Protein AF-A0AAW2H4G7-F1 (afdb_monomer_lite)

Structure (mmCIF, N/CA/C/O backbone):
data_AF-A0AAW2H4G7-F1
#
_entry.id   AF-A0AAW2H4G7-F1
#
loop_
_atom_site.group_PDB
_atom_site.id
_atom_site.type_symbol
_atom_site.label_atom_id
_atom_site.label_alt_id
_atom_site.label_comp_id
_atom_site.label_asym_id
_atom_site.label_entity_id
_atom_site.label_seq_id
_atom_site.pdbx_PDB_ins_code
_atom_site.Cartn_x
_atom_site.Cartn_y
_atom_site.Cartn_z
_atom_site.occupancy
_atom_site.B_iso_or_equiv
_atom_site.auth_seq_id
_atom_site.auth_comp_id
_atom_site.auth_asym_id
_atom_site.auth_atom_id
_atom_site.pdbx_PDB_model_num
ATOM 1 N N . MET A 1 1 ? 22.982 -0.862 8.449 1.00 48.66 1 MET A N 1
ATOM 2 C CA . MET A 1 1 ? 21.928 -1.208 9.430 1.00 48.66 1 MET A CA 1
ATOM 3 C C . MET A 1 1 ? 22.312 -0.827 10.862 1.00 48.66 1 MET A C 1
ATOM 5 O O . MET A 1 1 ? 21.452 -0.355 11.585 1.00 48.66 1 MET A O 1
ATOM 9 N N . THR A 1 2 ? 23.584 -0.927 11.262 1.00 47.47 2 THR A N 1
ATOM 10 C CA . THR A 1 2 ? 24.055 -0.659 12.640 1.00 47.47 2 THR A CA 1
ATOM 11 C C . THR A 1 2 ? 24.054 0.817 13.071 1.00 47.47 2 THR A C 1
ATOM 13 O O . THR A 1 2 ? 23.818 1.109 14.237 1.00 47.47 2 THR A O 1
ATOM 16 N N . LYS A 1 3 ? 24.230 1.768 12.142 1.00 57.94 3 LYS A N 1
ATOM 17 C CA . LYS A 1 3 ? 24.343 3.209 12.466 1.00 57.94 3 LYS A CA 1
ATOM 18 C C . LYS A 1 3 ? 23.080 3.834 13.080 1.00 57.94 3 LYS A C 1
ATOM 20 O O . LYS A 1 3 ? 23.180 4.789 13.837 1.00 57.94 3 LYS A O 1
ATOM 25 N N . SER A 1 4 ? 21.897 3.311 12.759 1.00 58.06 4 SER A N 1
ATOM 26 C CA . SER A 1 4 ? 20.617 3.819 13.282 1.00 58.06 4 SER A CA 1
ATOM 27 C C . SER A 1 4 ? 20.355 3.377 14.722 1.00 58.06 4 SER A C 1
ATOM 29 O O . SER A 1 4 ? 19.669 4.076 15.456 1.00 58.06 4 SER A O 1
ATOM 31 N N . LEU A 1 5 ? 20.912 2.226 15.107 1.00 57.00 5 LEU A N 1
ATOM 32 C CA . LEU A 1 5 ? 20.807 1.667 16.454 1.00 57.00 5 LEU A CA 1
ATOM 33 C C . LEU A 1 5 ? 21.885 2.238 17.384 1.00 57.00 5 LEU A C 1
ATOM 35 O O . LEU A 1 5 ? 21.654 2.383 18.575 1.00 57.00 5 LEU A O 1
ATOM 39 N N . GLN A 1 6 ? 23.039 2.627 16.837 1.00 57.12 6 GLN A N 1
ATOM 40 C CA . GLN A 1 6 ? 24.179 3.114 17.620 1.00 57.12 6 GLN A CA 1
ATOM 41 C C . GLN A 1 6 ? 23.971 4.513 18.231 1.00 57.12 6 GLN A C 1
ATOM 43 O O . GLN A 1 6 ? 24.629 4.851 19.205 1.00 57.12 6 GLN A O 1
ATOM 48 N N . ASN A 1 7 ? 23.032 5.309 17.703 1.00 57.66 7 ASN A N 1
ATOM 49 C CA . ASN A 1 7 ? 22.658 6.616 18.269 1.00 57.66 7 ASN A CA 1
ATOM 50 C C . ASN A 1 7 ? 21.631 6.525 19.417 1.00 57.66 7 ASN A C 1
ATOM 52 O O . ASN A 1 7 ? 21.227 7.550 19.957 1.00 57.66 7 ASN A O 1
ATOM 56 N N . ILE A 1 8 ? 21.178 5.320 19.778 1.00 57.12 8 ILE A N 1
ATOM 57 C CA . ILE A 1 8 ? 20.153 5.075 20.806 1.00 57.12 8 ILE A CA 1
ATOM 58 C C . ILE A 1 8 ? 20.821 4.245 21.907 1.00 57.12 8 ILE A C 1
ATOM 60 O O . ILE A 1 8 ? 20.492 3.090 22.150 1.00 57.12 8 ILE A O 1
ATOM 64 N N . GLY A 1 9 ? 21.868 4.820 22.494 1.00 51.19 9 GLY A N 1
ATOM 65 C CA . GLY A 1 9 ? 22.803 4.125 23.375 1.00 51.19 9 GLY A CA 1
ATOM 66 C C . GLY A 1 9 ? 22.335 3.872 24.808 1.00 51.19 9 GLY A C 1
ATOM 67 O O . GLY A 1 9 ? 23.149 3.381 25.569 1.00 51.19 9 GLY A O 1
ATOM 68 N N . ASP A 1 10 ? 21.091 4.181 25.201 1.00 50.31 10 ASP A N 1
ATOM 69 C CA . ASP A 1 10 ? 20.697 4.039 26.621 1.00 50.31 10 ASP A CA 1
ATOM 70 C C . ASP A 1 10 ? 19.202 3.805 26.905 1.00 50.31 10 ASP A C 1
ATOM 72 O O . ASP A 1 10 ? 18.758 3.821 28.051 1.00 50.31 10 ASP A O 1
ATOM 76 N N . ALA A 1 11 ? 18.379 3.557 25.884 1.00 53.19 11 ALA A N 1
ATOM 77 C CA . ALA A 1 11 ? 16.954 3.313 26.088 1.00 53.19 11 ALA A CA 1
ATOM 78 C C . ALA A 1 11 ? 16.537 2.018 25.398 1.00 53.19 11 ALA A C 1
ATOM 80 O O . ALA A 1 11 ? 16.498 1.939 24.171 1.00 53.19 11 ALA A O 1
ATOM 81 N N . VAL A 1 12 ? 16.204 1.010 26.209 1.00 60.19 12 VAL A N 1
ATOM 82 C CA . VAL A 1 12 ? 15.519 -0.220 25.797 1.00 60.19 12 VAL A CA 1
ATOM 83 C C . VAL A 1 12 ? 14.429 0.135 24.782 1.00 60.19 12 VAL A C 1
ATOM 85 O O . VAL A 1 12 ? 13.455 0.815 25.113 1.00 60.19 12 VAL A O 1
ATOM 88 N N . VAL A 1 13 ? 14.613 -0.293 23.530 1.00 60.06 13 VAL A N 1
ATOM 89 C CA . VAL A 1 13 ? 13.662 -0.050 22.440 1.00 60.06 13 VAL A CA 1
ATOM 90 C C . VAL A 1 13 ? 12.380 -0.813 22.768 1.00 60.06 13 VAL A C 1
ATOM 92 O O . VAL A 1 13 ? 12.286 -2.015 22.542 1.00 60.06 13 VAL A O 1
ATOM 95 N N . LYS A 1 14 ? 11.394 -0.113 23.340 1.00 62.28 14 LYS A N 1
ATOM 96 C CA . LYS A 1 14 ? 10.106 -0.688 23.758 1.00 62.28 14 LYS A CA 1
ATOM 97 C C . LYS A 1 14 ? 9.202 -1.109 22.591 1.00 62.28 14 LYS A C 1
ATOM 99 O O . LYS A 1 14 ? 8.210 -1.781 22.843 1.00 62.28 14 LYS A O 1
ATOM 104 N N . ASP A 1 15 ? 9.523 -0.758 21.341 1.00 66.94 15 ASP A N 1
ATOM 105 C CA . ASP A 1 15 ? 8.715 -1.160 20.183 1.00 66.94 15 ASP A CA 1
ATOM 106 C C . ASP A 1 15 ? 9.544 -1.305 18.889 1.00 66.94 15 ASP A C 1
ATOM 108 O O . ASP A 1 15 ? 9.965 -0.321 18.275 1.00 66.94 15 ASP A O 1
ATOM 112 N N . LEU A 1 16 ? 9.785 -2.554 18.465 1.00 82.69 16 LEU A N 1
ATOM 113 C CA . LEU A 1 16 ? 10.461 -2.890 17.200 1.00 82.69 16 LEU A CA 1
ATOM 114 C C . LEU A 1 16 ? 9.515 -2.858 15.991 1.00 82.69 16 LEU A C 1
ATOM 116 O O . LEU A 1 16 ? 9.973 -2.807 14.845 1.00 82.69 16 LEU A O 1
ATOM 120 N N . THR A 1 17 ? 8.204 -2.879 16.220 1.00 82.38 17 THR A N 1
ATOM 121 C CA . THR A 1 17 ? 7.181 -2.951 15.172 1.00 82.38 17 THR A CA 1
ATOM 122 C C . THR A 1 17 ? 7.332 -1.860 14.108 1.00 82.38 17 THR A C 1
ATOM 124 O O . THR A 1 17 ? 7.348 -2.189 12.913 1.00 82.38 17 THR A O 1
ATOM 127 N N . PRO A 1 18 ? 7.500 -0.564 14.459 1.00 81.00 18 PRO A N 1
ATOM 128 C CA . PRO A 1 18 ? 7.634 0.474 13.448 1.00 81.00 18 PRO A CA 1
ATOM 129 C C . PRO A 1 18 ? 8.929 0.356 12.639 1.00 81.00 18 PRO A C 1
ATOM 131 O O . PRO A 1 18 ? 8.917 0.694 11.454 1.00 81.00 18 PRO A O 1
ATOM 134 N N . PHE A 1 19 ? 10.007 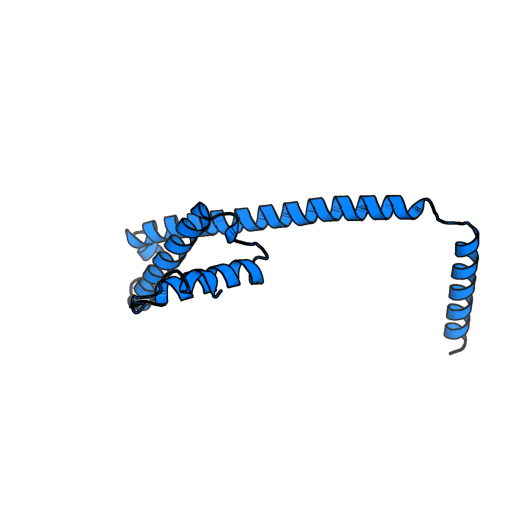-0.142 13.246 1.00 83.56 19 PHE A N 1
ATOM 135 C CA . PHE A 1 19 ? 11.292 -0.344 12.580 1.00 83.56 19 PHE A CA 1
ATOM 136 C C . PHE A 1 19 ? 11.215 -1.480 11.555 1.00 83.56 19 PHE A C 1
ATOM 138 O O . PHE A 1 19 ? 11.567 -1.291 10.389 1.00 83.56 19 PHE A O 1
ATOM 145 N N . ILE A 1 20 ? 10.685 -2.636 11.965 1.00 85.81 20 ILE A N 1
ATOM 146 C CA . ILE A 1 20 ? 10.527 -3.804 11.089 1.00 85.81 20 ILE A CA 1
ATOM 147 C C . ILE A 1 20 ? 9.574 -3.473 9.939 1.00 85.81 20 ILE A C 1
ATOM 149 O O . ILE A 1 20 ? 9.886 -3.762 8.784 1.00 85.81 20 ILE A O 1
ATOM 153 N N . SER A 1 21 ? 8.444 -2.820 10.226 1.00 85.31 21 SER A N 1
ATOM 154 C CA . SER A 1 21 ? 7.464 -2.419 9.210 1.00 85.31 21 SER A CA 1
ATOM 155 C C . SER A 1 21 ? 8.070 -1.482 8.159 1.00 85.31 21 SER A C 1
ATOM 157 O O . SER A 1 21 ? 7.868 -1.692 6.963 1.00 85.31 21 SER A O 1
ATOM 159 N N . GLU A 1 22 ? 8.843 -0.475 8.581 1.00 84.44 22 GLU A N 1
ATOM 160 C CA . GLU A 1 22 ? 9.509 0.441 7.652 1.00 84.44 22 GLU A CA 1
ATOM 161 C C . GLU A 1 22 ? 10.544 -0.280 6.790 1.00 84.44 22 GLU A C 1
ATOM 163 O O . GLU A 1 22 ? 10.587 -0.082 5.573 1.00 84.44 22 GLU A O 1
ATOM 168 N N . HIS A 1 23 ? 11.372 -1.118 7.412 1.00 86.50 23 HIS A N 1
ATOM 169 C CA . HIS A 1 23 ? 12.419 -1.822 6.692 1.00 86.50 23 HIS A CA 1
ATOM 170 C C . HIS A 1 23 ? 11.835 -2.815 5.684 1.00 86.50 23 HIS A C 1
ATOM 172 O O . HIS A 1 23 ? 12.216 -2.788 4.519 1.00 86.50 23 HIS A O 1
ATOM 178 N N . THR A 1 24 ? 10.841 -3.601 6.102 1.00 89.50 24 THR A N 1
ATOM 179 C CA . THR A 1 24 ? 10.157 -4.587 5.252 1.00 89.50 24 THR A CA 1
ATOM 180 C C . THR A 1 24 ? 9.517 -3.926 4.035 1.00 89.50 24 THR A C 1
ATOM 182 O O . THR A 1 24 ? 9.695 -4.393 2.911 1.00 89.50 24 THR A O 1
ATOM 185 N N . LEU A 1 25 ? 8.812 -2.806 4.234 1.00 87.31 25 LEU A N 1
ATOM 186 C CA . LEU A 1 25 ? 8.172 -2.086 3.135 1.00 87.31 25 LEU A CA 1
ATOM 187 C C . LEU A 1 25 ? 9.206 -1.556 2.138 1.00 87.31 25 LEU A C 1
ATOM 189 O O . LEU A 1 25 ? 9.022 -1.699 0.931 1.00 87.31 25 LEU A O 1
ATOM 193 N N . ASN A 1 26 ? 10.309 -0.991 2.636 1.00 87.06 26 ASN A N 1
ATOM 194 C CA . ASN A 1 26 ? 11.400 -0.522 1.786 1.00 87.06 26 ASN A CA 1
ATOM 195 C C . ASN A 1 26 ? 12.036 -1.669 0.998 1.00 87.06 26 ASN A C 1
ATOM 197 O O . ASN A 1 26 ? 12.248 -1.510 -0.200 1.00 87.06 26 ASN A O 1
ATOM 201 N N . THR A 1 27 ? 12.272 -2.823 1.629 1.00 89.25 27 THR A N 1
ATOM 202 C CA . THR A 1 27 ? 12.803 -4.009 0.948 1.00 89.25 27 THR A CA 1
ATOM 203 C C . THR A 1 27 ? 11.868 -4.475 -0.160 1.00 89.25 27 THR A C 1
ATOM 205 O O . THR A 1 27 ? 12.339 -4.674 -1.268 1.00 89.25 27 THR A O 1
ATOM 208 N N . ILE A 1 28 ? 10.556 -4.583 0.078 1.00 88.44 28 ILE A N 1
ATOM 209 C CA . ILE A 1 28 ? 9.588 -4.975 -0.964 1.00 88.44 28 ILE A CA 1
ATOM 210 C C . ILE A 1 28 ? 9.582 -3.964 -2.118 1.00 88.44 28 ILE A C 1
ATOM 212 O O . ILE A 1 28 ? 9.543 -4.351 -3.285 1.00 88.44 28 ILE A O 1
ATOM 216 N N . CYS A 1 29 ? 9.642 -2.665 -1.820 1.00 84.31 29 CYS A N 1
ATOM 217 C CA . CYS A 1 29 ? 9.704 -1.642 -2.863 1.00 84.31 29 CYS A CA 1
ATOM 218 C C . CYS A 1 29 ? 11.007 -1.726 -3.675 1.00 84.31 29 CYS A C 1
ATOM 220 O O . CYS A 1 29 ? 10.992 -1.602 -4.899 1.00 84.31 29 CYS A O 1
ATOM 222 N N . GLU A 1 30 ? 12.130 -1.986 -3.014 1.00 86.06 30 GLU A N 1
ATOM 223 C CA . GLU A 1 30 ? 13.426 -2.131 -3.671 1.00 86.06 30 GLU A CA 1
ATOM 224 C C . GLU A 1 30 ? 13.494 -3.418 -4.507 1.00 86.06 30 GLU A C 1
ATOM 226 O O . GLU A 1 30 ? 13.904 -3.358 -5.664 1.00 86.06 30 GLU A O 1
ATOM 231 N N . THR A 1 31 ? 13.038 -4.559 -3.981 1.00 89.19 31 THR A N 1
ATOM 232 C CA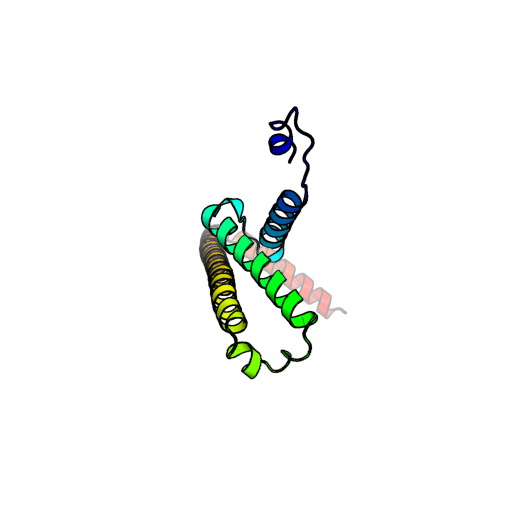 . THR A 1 31 ? 13.156 -5.867 -4.647 1.00 89.19 31 THR A CA 1
ATOM 233 C C . THR A 1 31 ? 12.064 -6.117 -5.683 1.00 89.19 31 THR A C 1
ATOM 235 O O . THR A 1 31 ? 12.373 -6.493 -6.810 1.00 89.19 31 THR A O 1
ATOM 238 N N . ALA A 1 32 ? 10.791 -5.896 -5.343 1.00 84.19 32 ALA A N 1
ATOM 239 C CA . ALA A 1 32 ? 9.676 -6.182 -6.244 1.00 84.19 32 ALA A CA 1
ATOM 240 C C . ALA A 1 32 ? 9.470 -5.055 -7.263 1.00 84.19 32 ALA A C 1
ATOM 242 O O . ALA A 1 32 ? 9.267 -5.304 -8.452 1.00 84.19 32 ALA A O 1
ATOM 243 N N . MET A 1 33 ? 9.534 -3.798 -6.809 1.00 84.38 33 MET A N 1
ATOM 244 C CA . MET A 1 33 ? 9.292 -2.645 -7.681 1.00 84.38 33 MET A CA 1
ATOM 245 C C . MET A 1 33 ? 10.566 -2.130 -8.365 1.00 84.38 33 MET A C 1
ATOM 247 O O . MET A 1 33 ? 10.468 -1.471 -9.404 1.00 84.38 33 MET A O 1
ATOM 251 N N . GLY A 1 34 ? 11.751 -2.503 -7.872 1.00 78.12 34 GLY A N 1
ATOM 252 C CA . GLY A 1 34 ? 13.032 -2.124 -8.472 1.00 78.12 34 GLY A CA 1
ATOM 253 C C . GLY A 1 34 ? 13.402 -0.659 -8.232 1.00 78.12 34 GLY A C 1
ATOM 254 O O . GLY A 1 34 ? 14.158 -0.086 -9.015 1.00 78.12 34 GLY A O 1
ATOM 255 N N . ILE A 1 35 ? 12.835 -0.025 -7.199 1.00 77.50 35 ILE A N 1
ATOM 256 C CA . ILE A 1 35 ? 13.017 1.405 -6.919 1.00 77.50 35 ILE A CA 1
ATOM 257 C C . ILE A 1 35 ? 13.414 1.646 -5.461 1.00 77.50 35 ILE A C 1
ATOM 259 O O . ILE A 1 35 ? 12.837 1.074 -4.539 1.00 77.50 35 ILE A O 1
ATOM 263 N N . SER A 1 36 ? 14.387 2.537 -5.231 1.00 76.06 36 SER A N 1
ATOM 264 C CA . SER A 1 36 ? 14.784 2.901 -3.866 1.00 76.06 36 SER A CA 1
ATOM 265 C C . SER A 1 36 ? 13.884 3.993 -3.301 1.00 76.06 36 SER A C 1
ATOM 267 O O . SER A 1 36 ? 13.973 5.169 -3.666 1.00 76.06 36 SER A O 1
ATOM 269 N N . LEU A 1 37 ? 13.055 3.596 -2.336 1.00 72.69 37 LEU A N 1
ATOM 270 C CA . LEU A 1 37 ? 12.131 4.478 -1.621 1.00 72.69 37 LEU A CA 1
ATOM 271 C C . LEU A 1 37 ? 12.833 5.555 -0.787 1.00 72.69 37 LEU A C 1
ATOM 273 O O . LEU A 1 37 ? 12.261 6.605 -0.493 1.00 72.69 37 LEU A O 1
ATOM 277 N N . ARG A 1 38 ? 14.119 5.339 -0.494 1.00 68.38 38 ARG A N 1
ATOM 278 C CA . ARG A 1 38 ? 14.988 6.259 0.248 1.00 68.38 38 ARG A CA 1
ATOM 279 C C . ARG A 1 38 ? 15.108 7.637 -0.413 1.00 68.38 38 ARG A C 1
ATOM 281 O O . ARG A 1 38 ? 15.356 8.620 0.285 1.00 68.38 38 ARG A O 1
ATOM 288 N N . ARG A 1 39 ? 14.892 7.723 -1.733 1.00 68.19 39 ARG A N 1
ATOM 289 C CA . ARG A 1 39 ? 14.887 8.984 -2.498 1.00 68.19 39 ARG A CA 1
ATOM 290 C C . ARG A 1 39 ? 13.633 9.837 -2.266 1.00 68.19 39 ARG A C 1
ATOM 292 O O . ARG A 1 39 ? 13.636 11.013 -2.607 1.00 68.19 39 ARG A O 1
ATOM 299 N N . MET A 1 40 ? 12.569 9.278 -1.682 1.00 69.69 40 MET A N 1
ATOM 300 C CA . MET A 1 40 ? 11.241 9.903 -1.614 1.00 69.69 40 MET A CA 1
ATOM 301 C C . MET A 1 40 ? 10.662 9.865 -0.190 1.00 69.69 40 MET A C 1
ATOM 303 O O . MET A 1 40 ? 9.567 9.354 0.036 1.00 69.69 40 MET A O 1
ATOM 307 N N . LYS A 1 41 ? 11.384 10.436 0.785 1.00 74.25 41 LYS A N 1
ATOM 308 C CA . LYS A 1 41 ? 11.043 10.358 2.224 1.00 74.25 41 LYS A CA 1
ATOM 309 C C . LYS A 1 41 ? 9.622 10.825 2.580 1.00 74.25 41 LYS A C 1
ATOM 311 O O . LYS A 1 41 ? 8.944 10.177 3.374 1.00 74.25 41 LYS A O 1
ATOM 316 N N . SER A 1 42 ? 9.150 11.936 2.007 1.00 75.69 42 SER A N 1
ATOM 317 C CA . SER A 1 42 ? 7.788 12.444 2.258 1.00 75.69 42 SER A CA 1
ATOM 318 C C . SER A 1 42 ? 6.721 11.493 1.707 1.00 75.69 42 SER A C 1
ATOM 320 O O . SER A 1 42 ? 5.738 11.183 2.380 1.00 75.69 42 SER A O 1
ATOM 322 N N . PHE A 1 43 ? 6.961 10.964 0.510 1.00 75.81 43 PHE A N 1
ATOM 323 C CA . PHE A 1 43 ? 6.075 10.030 -0.176 1.00 75.81 43 PHE A CA 1
ATOM 324 C C . PHE A 1 43 ? 6.037 8.658 0.515 1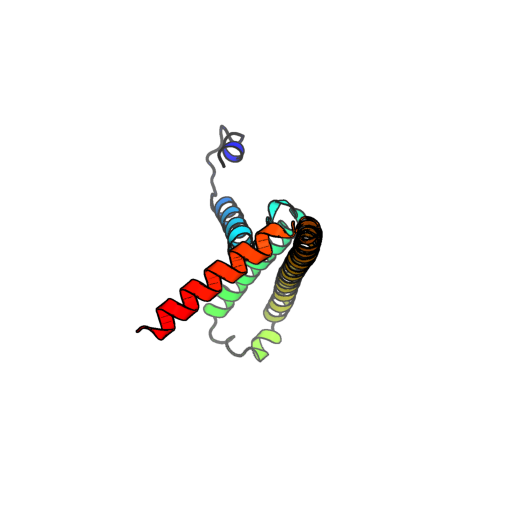.00 75.81 43 PHE A C 1
ATOM 326 O O . PHE A 1 43 ? 4.964 8.080 0.667 1.00 75.81 43 PHE A O 1
ATOM 333 N N . GLN A 1 44 ? 7.179 8.189 1.031 1.00 81.12 44 GLN A N 1
ATOM 334 C CA . GLN A 1 44 ? 7.301 6.967 1.831 1.00 81.12 44 GLN A CA 1
ATOM 335 C C . GLN A 1 44 ? 6.405 7.019 3.075 1.00 81.12 44 GLN A C 1
ATOM 337 O O . GLN A 1 44 ? 5.708 6.049 3.368 1.00 81.12 44 GLN A O 1
ATOM 342 N N . LYS A 1 45 ? 6.376 8.149 3.797 1.00 83.88 45 LYS A N 1
ATOM 343 C CA . LYS A 1 45 ? 5.537 8.295 4.999 1.00 83.88 45 LYS A CA 1
ATOM 344 C C . LYS A 1 45 ? 4.045 8.210 4.665 1.00 83.88 45 LYS A C 1
ATOM 346 O O . LYS A 1 45 ? 3.303 7.518 5.362 1.00 83.88 45 LYS A O 1
ATOM 351 N N . HIS A 1 46 ? 3.611 8.878 3.595 1.00 86.00 46 HIS A N 1
ATOM 352 C CA . HIS A 1 46 ? 2.218 8.825 3.141 1.00 86.00 46 HIS A CA 1
ATOM 353 C C . HIS A 1 46 ? 1.818 7.430 2.662 1.00 86.00 46 HIS A C 1
ATOM 355 O O . HIS A 1 46 ? 0.774 6.928 3.076 1.00 86.00 46 HIS A O 1
ATOM 361 N N . TYR A 1 47 ? 2.666 6.787 1.861 1.00 87.88 47 TYR A N 1
ATOM 362 C CA . TYR A 1 47 ? 2.445 5.425 1.385 1.00 87.88 47 TYR A CA 1
ATOM 363 C C . TYR A 1 47 ? 2.365 4.425 2.544 1.00 87.88 47 TYR A C 1
ATOM 365 O O . TYR A 1 47 ? 1.411 3.659 2.632 1.00 87.88 47 TYR A O 1
ATOM 373 N N . ARG A 1 48 ? 3.294 4.493 3.504 1.00 86.31 48 ARG A N 1
ATOM 374 C CA . ARG A 1 48 ? 3.286 3.626 4.690 1.00 86.31 48 ARG A CA 1
ATOM 375 C C . ARG A 1 48 ? 2.006 3.779 5.508 1.00 86.31 48 ARG A C 1
ATOM 377 O O . ARG A 1 48 ? 1.409 2.783 5.903 1.00 86.31 48 ARG A O 1
ATOM 384 N N . ASN A 1 49 ? 1.568 5.016 5.736 1.00 89.50 49 ASN A N 1
ATOM 385 C CA . ASN A 1 49 ? 0.317 5.282 6.443 1.00 89.50 49 ASN A CA 1
ATOM 386 C C . ASN A 1 49 ? -0.899 4.742 5.668 1.00 89.50 49 ASN A C 1
ATOM 388 O O . ASN A 1 49 ? -1.803 4.166 6.265 1.00 89.50 49 ASN A O 1
ATOM 392 N N . ALA A 1 50 ? -0.906 4.883 4.339 1.00 91.56 50 ALA A N 1
ATOM 393 C CA . ALA A 1 50 ? -1.952 4.335 3.480 1.00 91.56 50 ALA A CA 1
ATOM 394 C C . ALA A 1 50 ? -2.008 2.799 3.558 1.00 91.56 50 ALA A C 1
ATOM 396 O O . ALA A 1 50 ? -3.086 2.243 3.749 1.00 91.56 50 ALA A O 1
ATOM 397 N N . VAL A 1 51 ? -0.859 2.117 3.494 1.00 90.19 51 VAL A N 1
ATOM 398 C CA . VAL A 1 51 ? -0.770 0.653 3.639 1.00 90.19 51 VAL A CA 1
ATOM 399 C C . VAL A 1 51 ? -1.249 0.203 5.021 1.00 90.19 51 VAL A C 1
ATOM 401 O O . VAL A 1 51 ? -2.023 -0.746 5.112 1.00 90.19 51 VAL A O 1
ATOM 404 N N . HIS A 1 52 ? -0.851 0.900 6.090 1.00 91.00 52 HIS A N 1
ATOM 405 C CA . HIS A 1 52 ? -1.267 0.553 7.451 1.00 91.00 52 HIS A CA 1
ATOM 406 C C . HIS A 1 52 ? -2.787 0.671 7.635 1.00 91.00 52 HIS A C 1
ATOM 408 O O . HIS A 1 52 ? -3.435 -0.289 8.049 1.00 91.00 52 HIS A O 1
ATOM 414 N N . LYS A 1 53 ? -3.377 1.797 7.213 1.00 91.62 53 LYS A N 1
ATOM 415 C CA . LYS A 1 53 ? -4.834 2.004 7.250 1.00 91.62 53 LYS A CA 1
ATOM 416 C C . LYS A 1 53 ? -5.599 1.028 6.359 1.00 91.62 53 LYS A C 1
ATOM 418 O O . LYS A 1 53 ? -6.687 0.589 6.718 1.00 91.62 53 LYS A O 1
ATOM 423 N N . MET A 1 54 ? -5.046 0.677 5.197 1.00 91.25 54 MET A N 1
ATOM 424 C CA . MET A 1 54 ? -5.631 -0.356 4.342 1.00 91.25 54 MET A CA 1
ATOM 425 C C . MET A 1 54 ? -5.644 -1.709 5.061 1.00 91.25 54 MET A C 1
ATOM 427 O O . MET A 1 54 ? -6.656 -2.401 5.023 1.00 91.25 54 MET A O 1
ATOM 431 N N . GLY A 1 55 ? -4.560 -2.058 5.761 1.00 89.75 55 GLY A N 1
ATOM 432 C CA . GLY A 1 55 ? -4.482 -3.257 6.596 1.00 89.75 55 GLY A CA 1
ATOM 433 C C . GLY A 1 55 ? -5.567 -3.289 7.674 1.00 89.75 55 GLY A C 1
ATOM 434 O O . GLY A 1 55 ? -6.293 -4.275 7.772 1.00 89.75 55 GLY A O 1
ATOM 435 N N . GLU A 1 56 ? -5.750 -2.194 8.416 1.00 90.38 56 GLU A N 1
ATOM 436 C CA . GLU A 1 56 ? -6.828 -2.071 9.411 1.00 90.38 56 GLU A CA 1
ATOM 437 C C . GLU A 1 56 ? -8.219 -2.268 8.793 1.00 90.38 56 GLU A C 1
ATOM 439 O O . GLU A 1 56 ? -9.055 -2.979 9.351 1.00 90.38 56 GLU A O 1
ATOM 444 N N . LEU A 1 57 ? -8.471 -1.679 7.618 1.00 89.00 57 LEU A N 1
ATOM 445 C CA . LEU A 1 57 ? -9.741 -1.823 6.901 1.00 89.00 57 LEU A CA 1
ATOM 446 C C . LEU A 1 57 ? -9.979 -3.255 6.411 1.00 89.00 57 LEU A C 1
ATOM 448 O O . LEU A 1 57 ? -11.104 -3.749 6.495 1.00 89.00 57 LEU A O 1
ATOM 452 N N . VAL A 1 58 ? -8.935 -3.931 5.927 1.00 87.81 58 VAL A N 1
ATOM 453 C CA . VAL A 1 58 ? -9.009 -5.338 5.511 1.00 87.81 58 VAL A CA 1
ATOM 454 C C . VAL A 1 58 ? -9.344 -6.216 6.708 1.00 87.81 58 VAL A C 1
ATOM 456 O O . VAL A 1 58 ? -10.284 -7.002 6.635 1.00 87.81 58 VAL A O 1
ATOM 459 N N . VAL A 1 59 ? -8.649 -6.034 7.831 1.00 89.69 59 VAL A N 1
ATOM 460 C CA . VAL A 1 59 ? -8.924 -6.769 9.073 1.00 89.69 59 VAL A CA 1
ATOM 461 C C . VAL A 1 59 ? -10.352 -6.493 9.560 1.00 89.69 59 VAL A C 1
ATOM 463 O O . VAL A 1 59 ? -11.095 -7.427 9.862 1.00 89.69 59 VAL A O 1
ATOM 466 N N . TYR A 1 60 ? -10.791 -5.233 9.540 1.00 86.50 60 TYR A N 1
ATOM 467 C CA . TYR A 1 60 ? -12.160 -4.843 9.886 1.00 86.50 60 TYR A CA 1
ATOM 468 C C . TYR A 1 60 ? -13.214 -5.534 9.005 1.00 86.50 60 TYR A C 1
ATOM 470 O O . TYR A 1 60 ? -14.252 -5.975 9.506 1.00 86.50 60 TYR A O 1
ATOM 478 N N . ARG A 1 61 ? -12.947 -5.656 7.699 1.00 83.56 61 ARG A N 1
ATOM 479 C CA . ARG A 1 61 ? -13.824 -6.343 6.742 1.00 83.56 61 ARG A CA 1
ATOM 480 C C . ARG A 1 61 ? -13.812 -7.862 6.941 1.00 83.56 61 ARG A C 1
ATOM 482 O O . ARG A 1 61 ? -14.865 -8.480 6.825 1.00 83.56 61 ARG A O 1
ATOM 489 N N . LEU A 1 62 ? -12.666 -8.455 7.283 1.00 84.31 62 LEU A N 1
ATOM 490 C CA . LEU A 1 62 ? -12.541 -9.893 7.549 1.00 84.31 62 LEU A CA 1
ATOM 491 C C . LEU A 1 62 ? -13.364 -10.329 8.768 1.00 84.31 62 LEU A C 1
ATOM 493 O O . LEU A 1 62 ? -14.049 -11.347 8.704 1.00 84.31 62 LEU A O 1
ATOM 497 N N . PHE A 1 63 ? -13.368 -9.538 9.845 1.00 84.81 63 PHE A N 1
ATOM 498 C CA . PHE A 1 63 ? -14.145 -9.851 11.051 1.00 84.81 63 PHE A CA 1
ATOM 499 C C . PHE A 1 63 ? -15.656 -9.614 10.906 1.00 84.81 63 PHE A C 1
ATOM 501 O O . PHE A 1 63 ? -16.434 -10.093 11.730 1.00 84.81 63 PHE A O 1
ATOM 508 N N . ARG A 1 64 ? -16.105 -8.888 9.874 1.00 81.06 64 ARG A N 1
ATOM 509 C CA . ARG A 1 64 ? -17.526 -8.574 9.660 1.00 81.06 64 ARG A CA 1
ATOM 510 C C . ARG A 1 64 ? -18.008 -9.104 8.317 1.00 81.06 64 ARG A C 1
ATOM 512 O O . ARG A 1 64 ? -18.119 -8.369 7.339 1.00 81.06 64 ARG A O 1
ATOM 519 N N . GLN A 1 65 ? -18.409 -10.372 8.313 1.00 75.62 65 GLN A N 1
ATOM 5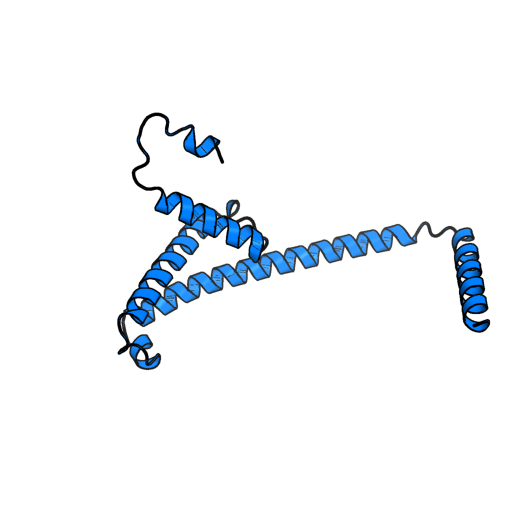20 C CA . GLN A 1 65 ? -18.955 -11.067 7.139 1.00 75.62 65 GLN A CA 1
ATOM 521 C C . GLN A 1 65 ? -20.180 -10.362 6.515 1.00 75.62 65 GLN A C 1
ATOM 523 O O . GLN A 1 65 ? -20.429 -10.503 5.322 1.00 75.62 65 GLN A O 1
ATOM 528 N N . TRP A 1 66 ? -20.907 -9.538 7.275 1.00 71.94 66 TRP A N 1
ATOM 529 C CA . TRP A 1 66 ? -22.048 -8.745 6.793 1.00 71.94 66 TRP A CA 1
ATOM 530 C C . TRP A 1 66 ? -21.656 -7.648 5.784 1.00 71.94 66 TRP A C 1
ATOM 532 O O . TRP A 1 66 ? -22.469 -7.252 4.955 1.00 71.94 66 TRP A O 1
ATOM 542 N N . LEU A 1 67 ? -20.400 -7.182 5.804 1.00 69.69 67 LEU A N 1
ATOM 543 C CA . LEU A 1 67 ? -19.850 -6.199 4.855 1.00 69.69 67 LEU A CA 1
ATOM 544 C C . LEU A 1 67 ? -19.260 -6.860 3.594 1.00 69.69 67 LEU A C 1
ATOM 546 O O . LEU A 1 67 ? -18.482 -6.239 2.872 1.00 69.69 67 LEU A O 1
ATOM 550 N N . ARG A 1 68 ? -19.614 -8.124 3.319 1.00 68.81 68 ARG A N 1
ATOM 551 C CA . ARG A 1 68 ? -19.136 -8.867 2.143 1.00 68.81 68 ARG A CA 1
ATOM 552 C C . ARG A 1 68 ? -19.665 -8.299 0.829 1.00 68.81 68 ARG A C 1
ATOM 554 O O . ARG A 1 68 ? -18.962 -8.372 -0.173 1.00 68.81 68 ARG A O 1
ATOM 561 N N . TYR A 1 69 ? -20.870 -7.729 0.834 1.00 78.19 69 TYR A N 1
ATOM 562 C CA . TYR A 1 69 ? -21.429 -7.071 -0.342 1.00 78.19 69 TYR A CA 1
ATOM 563 C C . TYR A 1 69 ? -20.721 -5.737 -0.579 1.00 78.19 69 TYR A C 1
ATOM 565 O O . TYR A 1 69 ? -20.914 -4.776 0.169 1.00 78.19 69 TYR A O 1
ATOM 573 N N . ASP A 1 70 ? -19.922 -5.676 -1.645 1.00 73.81 70 ASP A N 1
ATOM 574 C CA . ASP A 1 70 ? -19.099 -4.507 -1.959 1.00 73.81 70 ASP A CA 1
ATOM 575 C C . ASP A 1 70 ? -19.931 -3.225 -2.088 1.00 73.81 70 ASP A C 1
ATOM 577 O O . ASP A 1 70 ? -19.512 -2.176 -1.608 1.00 73.81 70 ASP A O 1
ATOM 581 N N . TRP A 1 71 ? -21.145 -3.296 -2.645 1.00 75.75 71 TRP A N 1
ATOM 582 C CA . TRP A 1 71 ? -22.023 -2.127 -2.761 1.00 75.75 71 TRP A CA 1
ATOM 583 C C . TRP A 1 71 ? -22.403 -1.536 -1.398 1.00 75.75 71 TRP A C 1
ATOM 585 O O . TRP A 1 71 ? -22.244 -0.333 -1.180 1.00 75.75 71 TRP A O 1
ATOM 595 N N . VAL A 1 72 ? -22.815 -2.390 -0.455 1.00 75.44 72 VAL A N 1
ATOM 596 C CA . VAL A 1 72 ? -23.139 -1.991 0.924 1.00 75.44 72 VAL A CA 1
ATOM 597 C C . VAL A 1 72 ? -21.910 -1.380 1.590 1.00 75.44 72 VAL A C 1
ATOM 599 O O . VAL A 1 72 ? -22.004 -0.348 2.254 1.00 75.44 72 VAL A O 1
ATOM 602 N N . PHE A 1 73 ? -20.735 -1.962 1.355 1.00 78.56 73 PHE A N 1
ATOM 603 C CA . PHE A 1 73 ? -19.481 -1.435 1.873 1.00 78.56 73 PHE A CA 1
ATOM 604 C C . PHE A 1 73 ? -19.145 -0.050 1.296 1.00 78.56 73 PHE A C 1
ATOM 606 O O . PHE A 1 73 ? -18.793 0.847 2.063 1.00 78.56 73 PHE A O 1
ATOM 613 N N . PHE A 1 74 ? -19.320 0.181 -0.009 1.00 79.06 74 PHE A N 1
ATOM 614 C CA . PHE A 1 74 ? -19.081 1.487 -0.642 1.00 79.06 74 PHE A CA 1
ATOM 615 C C . PHE A 1 74 ? -19.996 2.603 -0.121 1.00 79.06 74 PHE A C 1
ATOM 617 O O . PHE A 1 74 ? -19.591 3.769 -0.108 1.00 79.06 74 PHE A O 1
ATOM 624 N N . LEU A 1 75 ? -21.202 2.258 0.338 1.00 78.12 75 LEU A N 1
ATOM 625 C CA . LEU A 1 75 ? -22.130 3.195 0.976 1.00 78.12 75 LEU A CA 1
ATOM 626 C C . LEU A 1 75 ? -21.665 3.623 2.379 1.00 78.12 75 LEU A C 1
ATOM 628 O O . LEU A 1 75 ? -21.975 4.734 2.812 1.00 78.12 75 LEU A O 1
ATOM 632 N N . THR A 1 76 ? -20.875 2.798 3.072 1.00 82.44 76 THR A N 1
ATOM 633 C CA . THR A 1 76 ? -20.360 3.135 4.407 1.00 82.44 76 THR A CA 1
ATOM 634 C C . THR A 1 76 ? -19.252 4.195 4.373 1.00 82.44 76 THR A C 1
ATOM 636 O O . THR A 1 76 ? -18.487 4.321 3.414 1.00 82.44 76 THR A O 1
ATOM 639 N N . SER A 1 77 ? -19.099 4.930 5.482 1.00 84.12 77 SER A N 1
ATOM 640 C CA . SER A 1 77 ? -17.982 5.872 5.681 1.00 84.12 77 SER A CA 1
ATOM 641 C C . SER A 1 77 ? -16.613 5.193 5.496 1.00 84.12 77 SER A C 1
ATOM 643 O O . SER A 1 77 ? -15.705 5.757 4.882 1.00 84.12 77 SER A O 1
ATOM 645 N N . LYS A 1 78 ? -16.497 3.929 5.926 1.00 83.75 78 LYS A N 1
ATOM 646 C CA . LYS A 1 78 ? -15.277 3.122 5.793 1.00 83.75 78 LYS A CA 1
ATOM 647 C C . LYS A 1 78 ? -14.968 2.737 4.346 1.00 83.75 78 LYS A C 1
ATOM 649 O O . LYS A 1 78 ? -13.804 2.786 3.957 1.00 83.75 78 L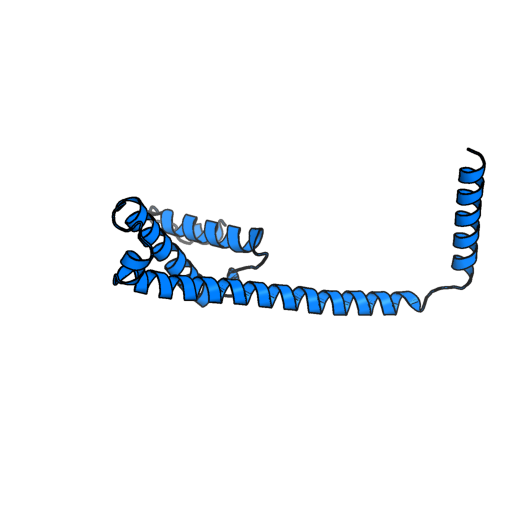YS A O 1
ATOM 654 N N . GLY A 1 79 ? -15.976 2.471 3.516 1.00 85.25 79 GLY A N 1
ATOM 655 C CA . GLY A 1 79 ? -15.771 2.273 2.077 1.00 85.25 79 GLY A CA 1
ATOM 656 C C . GLY A 1 79 ? -15.267 3.524 1.362 1.00 85.25 79 GLY A C 1
ATOM 657 O O . GLY A 1 79 ? -14.381 3.443 0.506 1.00 85.25 79 GLY A O 1
ATOM 658 N N . ARG A 1 80 ? -15.750 4.708 1.759 1.00 87.19 80 ARG A N 1
ATOM 659 C CA . ARG A 1 80 ? -15.233 5.988 1.239 1.00 87.19 80 ARG A CA 1
ATOM 660 C C . ARG A 1 80 ? -13.787 6.236 1.671 1.00 87.19 80 ARG A C 1
ATOM 662 O O . ARG A 1 80 ? -12.991 6.719 0.866 1.00 87.19 80 ARG A O 1
ATOM 669 N N . GLU A 1 81 ? -13.444 5.897 2.913 1.00 90.00 81 GLU A N 1
ATOM 670 C CA . GLU A 1 81 ? -12.070 5.952 3.424 1.00 90.00 81 GLU A CA 1
ATOM 671 C C . GLU A 1 81 ? -11.150 5.000 2.643 1.00 90.00 81 GLU A C 1
ATOM 673 O O . GLU A 1 81 ? -10.113 5.437 2.138 1.00 90.00 81 GLU A O 1
ATOM 678 N N . GLN A 1 82 ? -11.578 3.750 2.431 1.00 90.50 82 GLN A N 1
ATOM 679 C CA . GLN A 1 82 ? -10.849 2.773 1.619 1.00 90.50 82 GLN A CA 1
ATOM 680 C C . GLN A 1 82 ? -10.580 3.300 0.206 1.00 90.50 82 GLN A C 1
ATOM 682 O O . GLN A 1 82 ? -9.458 3.195 -0.282 1.00 90.50 82 GLN A O 1
ATOM 687 N N . LYS A 1 83 ? -11.579 3.913 -0.445 1.00 89.81 83 LYS A N 1
ATOM 688 C CA . LYS A 1 83 ? -11.423 4.473 -1.796 1.00 89.81 83 LYS A CA 1
ATOM 689 C C . LYS A 1 83 ? -10.350 5.565 -1.849 1.00 89.81 83 LYS A C 1
ATOM 691 O O . LYS A 1 83 ? -9.560 5.592 -2.789 1.00 89.81 83 LYS A O 1
ATOM 696 N N . LYS A 1 84 ? -10.295 6.447 -0.845 1.00 90.94 84 LYS A N 1
ATOM 697 C CA . LYS A 1 84 ? -9.256 7.491 -0.753 1.00 90.94 84 LYS A CA 1
ATOM 698 C C . LYS A 1 84 ? -7.867 6.883 -0.571 1.00 90.94 84 LYS A C 1
ATOM 700 O O . LYS A 1 84 ? -6.938 7.280 -1.264 1.00 90.94 84 LYS A O 1
ATOM 705 N N . ILE A 1 85 ? -7.744 5.904 0.324 1.00 92.25 85 ILE A N 1
ATOM 706 C CA . ILE A 1 85 ? -6.480 5.204 0.585 1.00 92.25 85 ILE A CA 1
ATOM 707 C C . ILE A 1 85 ? -5.999 4.478 -0.674 1.00 92.25 85 ILE A C 1
ATOM 709 O O . ILE A 1 85 ? -4.841 4.615 -1.062 1.00 92.25 85 ILE A O 1
ATOM 713 N N . LEU A 1 86 ? -6.898 3.761 -1.351 1.00 91.81 86 LEU A N 1
ATOM 714 C CA . LEU A 1 86 ? -6.580 3.026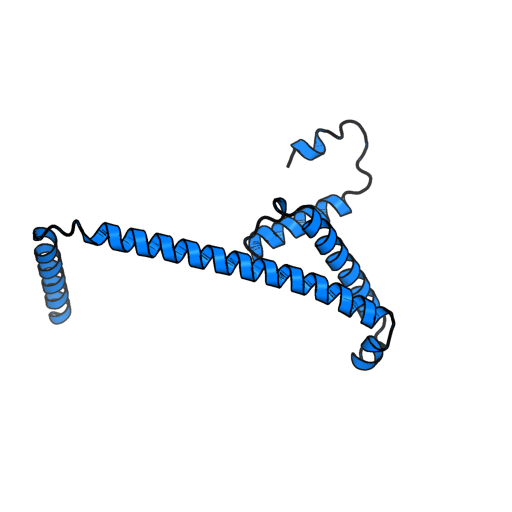 -2.570 1.00 91.81 86 LEU A CA 1
ATOM 715 C C . LEU A 1 86 ? -6.134 3.956 -3.701 1.00 91.81 86 LEU A C 1
ATOM 717 O O . LEU A 1 86 ? -5.234 3.594 -4.456 1.00 91.81 86 LEU A O 1
ATOM 721 N N . LYS A 1 87 ? -6.709 5.165 -3.777 1.00 92.12 87 LYS A N 1
ATOM 722 C CA . LYS A 1 87 ? -6.263 6.206 -4.707 1.00 92.12 87 LYS A CA 1
ATOM 723 C C . LYS A 1 87 ? -4.798 6.575 -4.461 1.00 92.12 87 LYS A C 1
ATOM 725 O O . LYS A 1 87 ? -4.013 6.559 -5.397 1.00 92.12 87 LYS A O 1
ATOM 730 N N . THR A 1 88 ? -4.411 6.829 -3.211 1.00 89.88 88 THR A N 1
ATOM 731 C CA . THR A 1 88 ? -3.013 7.134 -2.858 1.00 89.88 88 THR A CA 1
ATOM 732 C C . THR A 1 88 ? -2.066 5.972 -3.175 1.00 89.88 88 THR A C 1
ATOM 734 O O . THR A 1 88 ? -0.952 6.199 -3.642 1.00 89.88 88 THR A O 1
ATOM 737 N N . LEU A 1 89 ? -2.498 4.726 -2.947 1.00 90.44 89 LEU A N 1
ATOM 738 C CA . LEU A 1 89 ? -1.706 3.541 -3.298 1.00 90.44 89 LEU A CA 1
ATOM 739 C C . LEU A 1 89 ? -1.522 3.409 -4.819 1.00 90.44 89 LEU A C 1
ATOM 741 O O . LEU A 1 89 ? -0.416 3.119 -5.267 1.00 90.44 89 LEU A O 1
ATOM 745 N N . HIS A 1 90 ? -2.567 3.668 -5.610 1.00 91.38 90 HIS A N 1
ATOM 746 C CA . HIS A 1 90 ? -2.476 3.660 -7.074 1.00 91.38 90 HIS A CA 1
ATOM 747 C C . HIS A 1 90 ? -1.588 4.785 -7.601 1.00 91.38 90 HIS A C 1
ATOM 749 O O . HIS A 1 90 ? -0.685 4.510 -8.383 1.00 91.38 90 HIS A O 1
ATOM 755 N N . GLU A 1 91 ? -1.765 6.016 -7.116 1.00 89.75 91 GLU A N 1
ATOM 756 C CA . GLU A 1 91 ? -0.913 7.159 -7.480 1.00 89.75 91 GLU A CA 1
ATOM 757 C C . GLU A 1 91 ? 0.576 6.849 -7.220 1.00 89.75 91 GLU A C 1
ATOM 759 O O . GLU A 1 91 ? 1.455 7.223 -8.000 1.00 89.75 91 GLU A O 1
ATOM 764 N N . PHE A 1 92 ? 0.872 6.116 -6.142 1.00 86.81 92 PHE A N 1
ATOM 765 C CA . PHE A 1 92 ? 2.218 5.641 -5.833 1.00 86.81 92 PHE A CA 1
ATOM 766 C C . PHE A 1 92 ? 2.733 4.620 -6.854 1.00 86.81 92 PHE A C 1
ATOM 768 O O . PHE A 1 92 ? 3.816 4.803 -7.416 1.00 86.81 92 PHE A O 1
ATOM 775 N N . THR A 1 93 ? 1.967 3.564 -7.120 1.00 87.88 93 THR A N 1
ATOM 776 C CA . THR A 1 93 ? 2.371 2.506 -8.053 1.00 87.88 93 THR A CA 1
ATOM 777 C C . THR A 1 93 ? 2.497 3.028 -9.487 1.00 87.88 93 THR A C 1
ATOM 779 O O . THR A 1 93 ? 3.458 2.696 -10.178 1.00 87.88 93 THR A O 1
ATOM 782 N N . GLU A 1 94 ? 1.594 3.902 -9.929 1.00 89.94 94 GLU A N 1
ATOM 783 C CA . GLU A 1 94 ? 1.647 4.541 -11.248 1.00 89.94 94 GLU A CA 1
ATOM 784 C C . GLU A 1 94 ? 2.910 5.384 -11.423 1.00 89.94 94 GLU A C 1
ATOM 786 O O . GLU A 1 94 ? 3.589 5.278 -12.448 1.00 89.94 94 GLU A O 1
ATOM 791 N N . LYS A 1 95 ? 3.276 6.170 -10.403 1.00 87.00 95 LYS A N 1
ATOM 792 C CA . LYS A 1 95 ? 4.504 6.972 -10.419 1.00 87.00 95 LYS A CA 1
ATOM 793 C C . LYS A 1 95 ? 5.750 6.102 -10.570 1.00 87.00 95 LYS A C 1
ATOM 795 O O . LYS A 1 95 ? 6.639 6.430 -11.353 1.00 87.00 95 LYS A O 1
ATOM 800 N N . ILE A 1 96 ? 5.789 4.973 -9.869 1.00 84.62 96 ILE A N 1
ATOM 801 C CA . ILE A 1 96 ? 6.885 4.002 -9.956 1.00 84.62 96 ILE A CA 1
ATOM 802 C C . ILE A 1 96 ? 6.965 3.372 -11.344 1.00 84.62 96 ILE A C 1
ATOM 804 O O . ILE A 1 96 ? 8.047 3.280 -11.927 1.00 84.62 96 ILE A O 1
ATOM 808 N N . ILE A 1 97 ? 5.824 2.955 -11.896 1.00 86.75 97 ILE A N 1
ATOM 809 C CA . ILE A 1 97 ? 5.759 2.385 -13.244 1.00 86.75 97 ILE A CA 1
ATOM 810 C C . ILE A 1 97 ? 6.249 3.413 -14.270 1.00 86.75 97 ILE A C 1
ATOM 812 O O . ILE A 1 97 ? 7.007 3.058 -15.175 1.00 86.75 97 ILE A O 1
ATOM 816 N N . ALA A 1 98 ? 5.862 4.682 -14.128 1.00 87.56 98 ALA A N 1
ATOM 817 C CA . ALA A 1 98 ? 6.324 5.760 -14.995 1.00 87.56 98 ALA A CA 1
ATOM 818 C C . ALA A 1 98 ? 7.847 5.968 -14.899 1.00 87.56 98 ALA A C 1
ATOM 820 O O . ALA A 1 98 ? 8.515 6.021 -15.933 1.00 87.56 98 ALA A O 1
ATOM 821 N N . GLU A 1 99 ? 8.412 6.007 -13.687 1.00 83.56 99 GLU A N 1
ATOM 822 C CA . GLU A 1 99 ? 9.862 6.140 -13.466 1.00 83.56 99 GLU A CA 1
ATOM 823 C C . GLU A 1 99 ? 10.632 4.969 -14.094 1.00 83.56 99 GLU A C 1
ATOM 825 O O . GLU A 1 99 ? 11.607 5.173 -14.821 1.00 83.56 99 GLU A O 1
ATOM 830 N N . ARG A 1 100 ? 10.142 3.737 -13.918 1.00 82.06 100 ARG A N 1
ATOM 831 C CA . ARG A 1 100 ? 10.754 2.541 -14.512 1.00 82.06 100 ARG A CA 1
ATOM 832 C C . ARG A 1 100 ? 10.671 2.540 -16.039 1.00 82.06 100 ARG A C 1
ATOM 834 O O . ARG A 1 100 ? 11.641 2.150 -16.693 1.00 82.06 100 ARG A O 1
ATOM 841 N N . LYS A 1 101 ? 9.555 2.996 -16.617 1.00 85.00 101 LYS A N 1
ATOM 842 C CA . LYS A 1 101 ? 9.409 3.168 -18.073 1.00 85.00 101 LYS A CA 1
ATOM 843 C C . LYS A 1 101 ? 10.394 4.203 -18.616 1.00 85.00 101 LYS A C 1
ATOM 845 O O . LYS A 1 101 ? 11.023 3.952 -19.642 1.00 85.00 101 LYS A O 1
ATOM 850 N N . MET A 1 102 ? 10.568 5.333 -17.929 1.00 84.25 102 MET A N 1
ATOM 851 C CA . MET A 1 102 ? 11.554 6.348 -18.318 1.00 84.25 102 MET A CA 1
ATOM 852 C C . MET A 1 102 ? 12.985 5.818 -18.231 1.00 84.25 102 MET A C 1
ATOM 854 O O . MET A 1 102 ? 13.765 6.032 -19.155 1.00 84.25 102 MET A O 1
ATOM 858 N N . TYR A 1 103 ? 13.315 5.078 -17.171 1.00 78.75 103 TYR A N 1
ATOM 859 C CA . TYR A 1 103 ? 14.625 4.448 -17.022 1.00 78.75 103 TYR A CA 1
ATOM 860 C C . TYR A 1 103 ? 14.947 3.513 -18.198 1.00 78.75 103 TYR A C 1
ATOM 862 O O . TYR A 1 103 ? 15.991 3.666 -18.827 1.00 78.75 103 TYR A O 1
ATOM 870 N N . HIS A 1 104 ? 14.016 2.629 -18.576 1.00 77.88 104 HIS A N 1
ATOM 871 C CA . HIS A 1 104 ? 14.201 1.738 -19.730 1.00 77.88 104 HIS A CA 1
ATOM 872 C C . HIS A 1 104 ? 14.282 2.502 -21.055 1.00 77.88 104 HIS A C 1
ATOM 874 O O . HIS A 1 104 ? 15.112 2.174 -21.897 1.00 77.88 104 HIS A O 1
ATOM 880 N N . LYS A 1 105 ? 13.472 3.552 -21.249 1.00 81.69 105 LYS A N 1
ATOM 881 C CA . LYS A 1 105 ? 13.543 4.391 -22.457 1.00 81.69 105 LYS A CA 1
ATOM 882 C C . LYS A 1 105 ? 14.911 5.069 -22.593 1.00 81.69 105 LYS A C 1
ATOM 884 O O . LYS A 1 105 ? 15.482 5.087 -23.682 1.00 81.69 105 LYS A O 1
ATOM 889 N N . ASN A 1 106 ? 15.449 5.585 -21.490 1.00 75.31 106 ASN A N 1
ATOM 890 C CA . ASN A 1 106 ? 16.751 6.247 -21.465 1.00 75.31 106 ASN A CA 1
ATOM 891 C C . ASN A 1 106 ? 17.906 5.252 -21.659 1.00 75.31 106 ASN A C 1
ATOM 893 O O . ASN A 1 106 ? 18.861 5.565 -22.369 1.00 75.31 106 ASN A O 1
ATOM 897 N N . MET A 1 107 ? 17.803 4.047 -21.086 1.00 67.88 107 MET A N 1
ATOM 898 C CA . MET A 1 107 ? 18.776 2.971 -21.300 1.00 67.88 107 MET A CA 1
ATOM 899 C C . MET A 1 107 ? 18.765 2.451 -22.735 1.00 67.88 107 MET A C 1
ATOM 901 O O . MET A 1 107 ? 19.829 2.336 -23.331 1.00 67.88 107 MET A O 1
ATOM 905 N N . ASN A 1 108 ? 17.591 2.212 -23.326 1.00 61.00 108 ASN A N 1
ATOM 906 C CA . ASN A 1 108 ? 17.487 1.788 -24.724 1.00 61.00 108 ASN A CA 1
ATOM 907 C C . ASN A 1 108 ? 18.077 2.842 -25.668 1.00 61.00 108 ASN A C 1
ATOM 909 O O . ASN A 1 108 ? 18.760 2.483 -26.619 1.00 61.00 108 ASN A O 1
ATOM 913 N N . GLY A 1 109 ? 17.888 4.132 -25.367 1.00 59.47 109 GLY A N 1
ATOM 914 C CA . GLY A 1 109 ? 18.504 5.226 -26.120 1.00 59.47 109 GLY A CA 1
ATOM 915 C C . GLY A 1 109 ? 20.029 5.324 -25.971 1.00 59.47 109 GLY A C 1
ATOM 916 O O . GLY A 1 109 ? 20.687 5.824 -26.878 1.00 59.47 109 GLY A O 1
ATOM 917 N N . GLN A 1 110 ? 20.615 4.868 -24.858 1.00 58.19 110 GLN A N 1
ATOM 918 C CA . GLN A 1 110 ? 22.075 4.760 -24.709 1.00 58.19 110 GLN A CA 1
ATOM 919 C C . GLN A 1 110 ? 22.619 3.485 -25.353 1.00 58.19 110 GLN A C 1
ATOM 921 O O . GLN A 1 110 ? 23.650 3.538 -26.014 1.00 58.19 110 GLN A O 1
ATOM 926 N N . PHE A 1 111 ? 21.923 2.359 -25.211 1.00 56.16 111 PHE A N 1
ATOM 927 C CA . PHE A 1 111 ? 22.310 1.096 -25.832 1.00 56.16 111 PHE A CA 1
ATOM 928 C C . PHE A 1 111 ? 22.288 1.203 -27.359 1.00 56.16 111 PHE A C 1
ATOM 930 O O . PHE A 1 111 ? 23.261 0.832 -28.001 1.00 56.16 111 PHE A O 1
ATOM 937 N N . SER A 1 112 ? 21.251 1.820 -27.940 1.00 55.12 112 SER A N 1
ATOM 938 C CA . SER A 1 112 ? 21.180 2.074 -29.384 1.00 55.12 112 SER A CA 1
ATOM 939 C C . SER A 1 112 ? 22.268 3.037 -29.872 1.00 55.12 112 SER A C 1
ATOM 941 O O . SER A 1 112 ? 22.810 2.846 -30.955 1.00 55.12 112 SER A O 1
ATOM 943 N N . LYS A 1 113 ? 22.629 4.053 -29.072 1.00 57.31 113 LYS A N 1
ATOM 944 C CA . LYS A 1 113 ? 23.742 4.967 -29.386 1.00 57.31 113 LYS A CA 1
ATOM 945 C C . LYS A 1 113 ? 25.104 4.272 -29.320 1.00 57.31 113 LYS A C 1
ATOM 947 O O . LYS A 1 113 ? 25.965 4.571 -30.137 1.00 57.31 113 LYS A O 1
ATOM 952 N N . ASN A 1 114 ? 25.292 3.349 -28.377 1.00 53.72 114 ASN A N 1
ATOM 953 C CA . ASN A 1 114 ? 26.521 2.563 -28.269 1.00 53.72 114 ASN A CA 1
ATOM 954 C C . ASN A 1 114 ? 26.615 1.484 -29.360 1.00 53.72 114 ASN A C 1
ATOM 956 O O . ASN A 1 114 ? 27.701 1.265 -29.883 1.00 53.72 114 ASN A O 1
ATOM 960 N N . LEU A 1 115 ? 25.491 0.885 -29.777 1.00 56.84 115 LEU A N 1
ATOM 961 C CA . LEU A 1 115 ? 25.447 -0.021 -30.933 1.00 56.84 115 LEU A CA 1
ATOM 962 C C . LEU A 1 115 ? 25.831 0.710 -32.228 1.00 56.84 115 LEU A C 1
ATOM 964 O O . LEU A 1 115 ? 26.653 0.215 -32.991 1.00 56.84 115 LEU A O 1
ATOM 968 N N . GLY A 1 116 ? 25.301 1.921 -32.435 1.00 52.47 116 GLY A N 1
ATOM 969 C CA . GLY A 1 116 ? 25.651 2.753 -33.591 1.00 52.47 116 GLY A CA 1
ATOM 970 C C . GLY A 1 116 ? 27.124 3.171 -33.621 1.00 52.47 116 GLY A C 1
ATOM 971 O O . GLY A 1 116 ? 27.701 3.260 -34.694 1.00 52.47 116 GLY A O 1
ATOM 972 N N . LYS A 1 117 ? 27.762 3.356 -32.456 1.00 51.28 117 LYS A N 1
ATOM 973 C CA . LYS A 1 117 ? 29.198 3.674 -32.365 1.00 51.28 117 LYS A CA 1
ATOM 974 C C . LYS A 1 117 ? 30.124 2.478 -32.596 1.00 51.28 117 LYS A C 1
ATOM 976 O O . LYS A 1 117 ? 31.243 2.679 -33.039 1.00 51.28 117 LYS A O 1
ATOM 981 N N . GLY A 1 118 ? 29.680 1.254 -32.307 1.00 46.12 118 GLY A N 1
ATOM 982 C CA . GLY A 1 118 ? 30.477 0.040 -32.531 1.00 46.12 118 GLY A CA 1
ATOM 983 C C . GLY A 1 118 ? 30.490 -0.457 -33.980 1.00 46.12 118 GLY A C 1
ATOM 984 O O . GLY A 1 118 ? 31.170 -1.432 -34.269 1.00 46.12 118 GLY A O 1
ATOM 985 N N . THR A 1 119 ? 29.729 0.174 -34.883 1.00 49.22 119 THR A N 1
ATOM 986 C CA . THR A 1 119 ? 29.595 -0.285 -36.279 1.00 49.22 119 THR A CA 1
ATOM 987 C C . THR A 1 119 ? 30.540 0.447 -37.245 1.00 49.22 119 THR A C 1
ATOM 989 O O . THR A 1 119 ? 30.668 0.037 -38.391 1.00 49.22 119 THR A O 1
ATOM 992 N N . GLU A 1 120 ? 31.237 1.501 -36.804 1.00 51.25 120 GLU A N 1
ATOM 993 C CA . GLU A 1 120 ? 32.181 2.253 -37.653 1.00 51.25 120 GLU A CA 1
ATOM 994 C C . GLU A 1 120 ? 33.626 1.705 -37.616 1.00 51.25 120 GLU A C 1
ATOM 996 O O . GLU A 1 120 ? 34.465 2.174 -38.375 1.00 51.25 120 GLU A O 1
ATOM 1001 N N . GLU A 1 121 ? 33.911 0.660 -36.825 1.00 52.00 121 GLU A N 1
ATOM 1002 C CA . GLU A 1 121 ? 35.217 -0.040 -36.785 1.00 52.00 121 GLU A CA 1
ATOM 1003 C C . GLU A 1 121 ? 35.069 -1.543 -37.141 1.00 52.00 121 GLU A C 1
ATOM 1005 O O . GLU A 1 121 ? 35.596 -2.444 -36.501 1.00 52.00 121 GLU A O 1
ATOM 1010 N N . ILE A 1 122 ? 34.246 -1.790 -38.161 1.00 49.00 122 ILE A N 1
ATOM 1011 C CA . ILE A 1 122 ? 34.111 -2.969 -39.037 1.00 49.00 122 ILE A CA 1
ATOM 1012 C C . ILE A 1 122 ? 35.257 -3.197 -40.027 1.00 49.00 122 ILE A C 1
ATOM 1014 O O . ILE A 1 122 ? 34.990 -3.058 -41.219 1.00 49.00 122 ILE A O 1
ATOM 1018 N N . ASP A 1 123 ? 36.500 -3.462 -39.615 1.00 53.78 123 ASP A N 1
ATOM 1019 C CA . ASP A 1 123 ? 37.603 -3.611 -40.582 1.00 53.78 123 ASP A CA 1
ATOM 1020 C C . ASP A 1 123 ? 37.328 -4.776 -41.560 1.00 53.78 123 ASP A C 1
ATOM 1022 O O . ASP A 1 123 ? 36.922 -5.873 -41.162 1.00 53.78 123 ASP A O 1
ATOM 1026 N N . ALA A 1 124 ? 37.509 -4.536 -42.865 1.00 55.50 124 ALA A N 1
ATOM 1027 C CA . ALA A 1 124 ? 37.008 -5.390 -43.956 1.00 55.50 124 ALA A CA 1
ATOM 1028 C C . ALA A 1 124 ? 37.491 -6.858 -43.908 1.00 55.50 124 ALA A C 1
ATOM 1030 O O . ALA A 1 124 ? 36.890 -7.734 -44.530 1.00 55.50 124 ALA A O 1
ATOM 1031 N N . ASN A 1 125 ? 38.537 -7.135 -43.130 1.00 52.19 125 ASN A N 1
ATOM 1032 C CA . ASN A 1 125 ? 39.145 -8.449 -42.964 1.00 52.19 125 ASN A CA 1
ATOM 1033 C C . ASN A 1 125 ? 38.310 -9.414 -42.090 1.00 52.19 125 ASN A C 1
ATOM 1035 O O . ASN A 1 125 ? 38.343 -10.627 -42.296 1.00 52.19 125 ASN A O 1
ATOM 1039 N N . ASP A 1 126 ? 37.504 -8.904 -41.153 1.00 55.69 126 ASP A N 1
ATOM 1040 C CA . ASP A 1 126 ? 36.762 -9.756 -40.207 1.00 55.69 126 ASP A CA 1
ATOM 1041 C C . ASP A 1 126 ? 35.506 -10.388 -40.834 1.00 55.69 126 ASP A C 1
ATOM 1043 O O . ASP A 1 126 ? 35.023 -11.436 -40.391 1.00 55.69 126 ASP A O 1
ATOM 1047 N N . THR A 1 127 ? 35.008 -9.805 -41.928 1.00 59.97 127 THR A N 1
ATOM 1048 C CA . THR A 1 127 ? 33.822 -10.299 -42.645 1.00 59.97 127 THR A CA 1
ATOM 1049 C C . THR A 1 127 ? 34.118 -11.593 -43.416 1.00 59.97 127 THR A C 1
ATOM 1051 O O . THR A 1 127 ? 33.276 -12.495 -43.457 1.00 59.97 127 THR A O 1
ATOM 1054 N N . GLU A 1 128 ? 35.331 -11.743 -43.961 1.00 57.59 128 GLU A N 1
ATOM 1055 C CA . GLU A 1 128 ? 35.752 -12.962 -44.670 1.00 57.59 128 GLU A CA 1
ATOM 1056 C C . GLU A 1 128 ? 35.957 -14.147 -43.715 1.00 57.59 128 GLU A C 1
ATOM 1058 O O . GLU A 1 128 ? 35.562 -15.279 -44.018 1.00 57.59 128 GLU A O 1
ATOM 1063 N N . VAL A 1 129 ? 36.493 -13.894 -42.517 1.00 60.69 129 VAL A N 1
ATOM 1064 C CA . VAL A 1 129 ? 36.719 -14.936 -41.501 1.00 60.69 129 VAL A CA 1
ATOM 1065 C C . VAL A 1 129 ? 35.392 -15.495 -40.976 1.00 60.69 129 VAL A C 1
ATOM 1067 O O . VAL A 1 129 ? 35.256 -16.709 -40.785 1.00 60.69 129 VAL A O 1
ATOM 1070 N N . ILE A 1 130 ? 34.383 -14.638 -40.789 1.00 62.56 130 ILE A N 1
ATOM 1071 C CA . ILE A 1 130 ? 33.040 -15.046 -40.349 1.00 62.56 130 ILE A CA 1
ATOM 1072 C C . ILE A 1 130 ? 32.317 -15.834 -41.454 1.00 62.56 130 ILE A C 1
ATOM 1074 O O . ILE A 1 130 ? 31.704 -16.867 -41.168 1.00 62.56 130 ILE A O 1
ATOM 1078 N N . ALA A 1 131 ? 32.434 -15.410 -42.717 1.00 62.44 131 ALA A N 1
ATOM 1079 C CA . ALA A 1 131 ? 31.853 -16.125 -43.854 1.00 62.44 131 ALA A CA 1
ATOM 1080 C C . ALA A 1 131 ? 32.449 -17.536 -44.019 1.00 62.44 131 ALA A C 1
ATOM 1082 O O . ALA A 1 131 ? 31.707 -18.503 -44.210 1.00 62.44 131 ALA A O 1
ATOM 1083 N N . SER A 1 132 ? 33.768 -17.676 -43.855 1.00 65.62 132 SER A N 1
ATOM 1084 C CA . SER A 1 132 ? 34.456 -18.971 -43.942 1.00 65.62 132 SER A CA 1
ATOM 1085 C C . SER A 1 132 ? 34.031 -19.937 -42.823 1.00 65.62 132 SER A C 1
ATOM 1087 O O . SER A 1 132 ? 33.739 -21.109 -43.077 1.00 65.62 132 SER A O 1
ATOM 1089 N N . LYS A 1 133 ? 33.870 -19.438 -41.588 1.00 70.44 133 LYS A N 1
ATOM 1090 C CA . LYS A 1 133 ? 33.375 -20.235 -40.448 1.00 70.44 133 LYS A CA 1
ATOM 1091 C C . LYS A 1 133 ? 31.949 -20.745 -40.655 1.00 70.44 133 LYS A C 1
ATOM 1093 O O . LYS A 1 133 ? 31.668 -21.909 -40.374 1.00 70.44 133 LYS A O 1
ATOM 1098 N N . ASN A 1 134 ? 31.066 -19.899 -41.178 1.00 68.75 134 ASN A N 1
ATOM 1099 C CA . ASN A 1 134 ? 29.674 -20.272 -41.431 1.00 68.75 134 ASN A CA 1
ATOM 1100 C C . ASN A 1 134 ? 29.553 -21.312 -42.555 1.00 68.75 134 ASN A C 1
ATOM 1102 O O . ASN A 1 134 ? 28.704 -22.200 -42.485 1.00 68.75 134 ASN A O 1
ATOM 1106 N N . ASN A 1 135 ? 30.439 -21.257 -43.552 1.00 69.19 135 ASN A N 1
ATOM 1107 C CA . ASN A 1 135 ? 30.457 -22.232 -44.639 1.00 69.19 135 ASN A CA 1
ATOM 1108 C C . ASN A 1 135 ? 30.945 -23.618 -44.170 1.00 69.19 135 ASN A C 1
ATOM 1110 O O . ASN A 1 135 ? 30.382 -24.645 -44.557 1.00 69.19 135 ASN A O 1
ATOM 1114 N N . LEU A 1 136 ? 31.934 -23.656 -43.267 1.00 70.00 136 LEU A N 1
ATOM 1115 C CA . LEU A 1 136 ? 32.415 -24.897 -42.648 1.00 70.00 136 LEU A CA 1
ATOM 1116 C C . LEU A 1 136 ? 31.344 -25.564 -41.775 1.00 70.00 136 LEU A C 1
ATOM 1118 O O . LEU A 1 136 ? 31.164 -26.777 -41.854 1.00 70.00 136 LEU A O 1
ATOM 1122 N N . ILE A 1 137 ? 30.595 -24.782 -40.991 1.00 74.19 137 ILE A N 1
ATOM 1123 C CA . ILE A 1 137 ? 29.501 -25.301 -40.155 1.00 74.19 137 ILE A CA 1
ATOM 1124 C C . ILE A 1 137 ? 28.382 -25.888 -41.026 1.00 74.19 137 ILE A C 1
ATOM 1126 O O . ILE A 1 137 ? 27.924 -26.999 -40.763 1.00 74.19 137 ILE A O 1
ATOM 1130 N N . ASN A 1 138 ? 27.988 -25.196 -42.098 1.00 61.72 138 ASN A N 1
ATOM 1131 C CA . ASN A 1 138 ? 26.951 -25.687 -43.010 1.00 61.72 138 ASN A CA 1
ATOM 1132 C C . ASN A 1 138 ? 27.375 -26.956 -43.764 1.00 61.72 138 ASN A C 1
ATOM 1134 O O . ASN A 1 138 ? 26.553 -27.846 -43.970 1.00 61.72 138 ASN A O 1
ATOM 1138 N N . THR A 1 139 ? 28.658 -27.081 -44.116 1.00 68.00 139 THR A N 1
ATOM 1139 C CA . THR A 1 139 ? 29.191 -28.307 -44.735 1.00 68.00 139 THR A CA 1
ATOM 1140 C C . THR A 1 139 ? 29.142 -29.488 -43.762 1.00 68.00 139 THR A C 1
ATOM 1142 O O . THR A 1 139 ? 28.778 -30.593 -44.151 1.00 68.00 139 THR A O 1
ATOM 1145 N N . TYR A 1 140 ? 29.457 -29.257 -42.484 1.00 63.75 140 TYR A N 1
ATOM 1146 C CA . TYR A 1 140 ? 29.428 -30.296 -41.451 1.00 63.75 140 TYR A CA 1
ATOM 1147 C C . TYR A 1 140 ? 28.010 -30.774 -41.123 1.00 63.75 140 TYR A C 1
ATOM 1149 O O . TYR A 1 140 ? 27.808 -31.957 -40.867 1.00 63.75 140 TYR A O 1
ATOM 1157 N N . ILE A 1 141 ? 27.029 -29.868 -41.158 1.00 67.38 141 ILE A N 1
ATOM 1158 C CA . ILE A 1 141 ? 25.610 -30.202 -40.968 1.00 67.38 141 ILE A CA 1
ATOM 1159 C C . ILE A 1 141 ? 25.063 -31.005 -42.158 1.00 67.38 141 ILE A C 1
ATOM 1161 O O . ILE A 1 141 ? 24.220 -31.864 -41.956 1.00 67.38 141 ILE A O 1
ATOM 1165 N N . ALA A 1 142 ? 25.542 -30.766 -43.383 1.00 61.16 142 ALA A N 1
ATOM 1166 C CA . ALA A 1 142 ? 25.095 -31.499 -44.574 1.00 61.16 142 ALA A CA 1
ATOM 1167 C C . ALA A 1 142 ? 25.696 -32.916 -44.714 1.00 61.16 142 ALA A C 1
ATOM 1169 O O . ALA A 1 142 ? 25.259 -33.682 -45.571 1.00 61.16 142 ALA A O 1
ATOM 1170 N N . LEU A 1 143 ? 26.714 -33.248 -43.912 1.00 60.16 143 LEU A N 1
ATOM 1171 C CA . LEU A 1 143 ? 27.417 -34.540 -43.909 1.00 60.16 143 LEU A CA 1
ATOM 1172 C C . LEU A 1 143 ? 26.899 -35.526 -42.843 1.00 60.16 143 LEU A C 1
ATOM 1174 O O . LEU A 1 143 ? 27.433 -36.632 -42.741 1.00 60.16 143 LEU A O 1
ATOM 1178 N N . PHE A 1 144 ? 25.880 -35.136 -42.074 1.00 53.34 144 PHE A N 1
ATOM 1179 C CA . PHE A 1 144 ? 25.156 -35.960 -41.101 1.00 53.34 144 PHE A CA 1
ATOM 1180 C C . PHE A 1 144 ? 23.675 -36.036 -41.480 1.00 53.34 144 PHE A C 1
ATOM 1182 O O . PHE A 1 144 ? 23.082 -37.117 -41.269 1.00 53.34 144 PHE A O 1
#

InterPro domains:
  IPR001128 Cytochrome P450 [PF00067] (13-102)
  IPR036396 Cytochrome P450 superfamily [G3DSA:1.10.630.10] (1-141)
  IPR036396 Cytochrome P450 superfamily [SSF48264] (13-105)
  IPR050196 Cytochrome P450 Monooxygenases [PTHR24291] (11-108)

pLDDT: mean 74.42, std 13.78, range [46.12, 92.25]

Secondary structure (DSSP, 8-state):
-THHHHT--SS--S--HHHHHHHHHHHHHHHTS---GGG-HHHHHHHHHHHHHHHHHHHHHHH-GGGGSHHHHHHSHHHHHHHHHHHHHHHHHHHHHHHHHHHHHHHHHHHHHHHHHTTTT--THHHHHHHHHHHHHHHHHHT-

Sequence (144 aa):
MTKSLQNIGDAVVKDLTPFISEHTLNTICETAMGISLRRMKSFQKHYRNAVHKMGELVVYRLFRQWLRYDWVFFLTSKGREQKKILKTLHEFTEKIIAERKMYHKNMNGQFSKNLGKGTEEIDANDTEVIASKNNLINTYIALF

Foldseek 3Di:
DVVVVVVVPDDDPPDCPVVCLLVVVQVCCCPVLVDGCVVPVVLSVLLSVLVVLLVVLVVVCVVDVVPVPPVVLCPDPSVVVNVVSVVSNVVVSVVSVVVVVVVVVVVVVVVVVVVVVVPVPPDVVVVVVVVVVVVVVVVVVVVD

Organism: NCBI:txid286306

Radius of gyration: 27.86 Å; chains: 1; bounding box: 62×48×71 Å